Protein AF-A0AAW6EYN2-F1 (afdb_monomer)

Solvent-accessible surface area (backbone atoms only — not comparable to full-atom values): 4451 Å² total; per-residue (Å²): 137,83,90,81,76,87,72,83,59,97,49,89,47,70,68,48,43,51,52,36,50,53,50,42,40,48,74,75,57,37,64,66,74,79,49,55,89,92,62,91,76,85,85,82,82,80,82,83,70,83,77,76,80,68,83,74,77,78,79,74,79,131

Structure (mmCIF, N/CA/C/O backbone):
data_AF-A0AAW6EYN2-F1
#
_entry.id   AF-A0AAW6EYN2-F1
#
loop_
_atom_site.group_PDB
_atom_site.id
_atom_site.type_symbol
_atom_site.label_atom_id
_atom_site.label_alt_id
_atom_site.label_comp_id
_atom_site.label_asym_id
_atom_site.label_entity_id
_atom_site.label_seq_id
_atom_site.pdbx_PDB_ins_code
_atom_site.Cartn_x
_atom_site.Cartn_y
_atom_site.Cartn_z
_atom_site.occupancy
_atom_site.B_iso_or_equiv
_atom_site.auth_seq_id
_atom_site.auth_comp_id
_atom_site.auth_asym_id
_atom_site.auth_atom_id
_atom_site.pdbx_PDB_model_num
ATOM 1 N N . MET A 1 1 ? -15.709 -16.367 -2.502 1.00 67.44 1 MET A N 1
ATOM 2 C CA . MET A 1 1 ? -14.626 -15.872 -3.384 1.00 67.44 1 MET A CA 1
ATOM 3 C C . MET A 1 1 ? -14.132 -14.543 -2.836 1.00 67.44 1 MET A C 1
ATOM 5 O O . MET A 1 1 ? -14.957 -13.789 -2.337 1.00 67.44 1 MET A O 1
ATOM 9 N N . GLY A 1 2 ? -12.819 -14.301 -2.830 1.00 88.31 2 GLY A N 1
ATOM 10 C CA . GLY A 1 2 ? -12.233 -13.052 -2.325 1.00 88.31 2 GLY A CA 1
ATOM 11 C C . GLY A 1 2 ? -12.134 -11.983 -3.413 1.00 88.31 2 GLY A C 1
ATOM 12 O O . GLY A 1 2 ? -11.981 -12.324 -4.584 1.00 88.31 2 GLY A O 1
ATOM 13 N N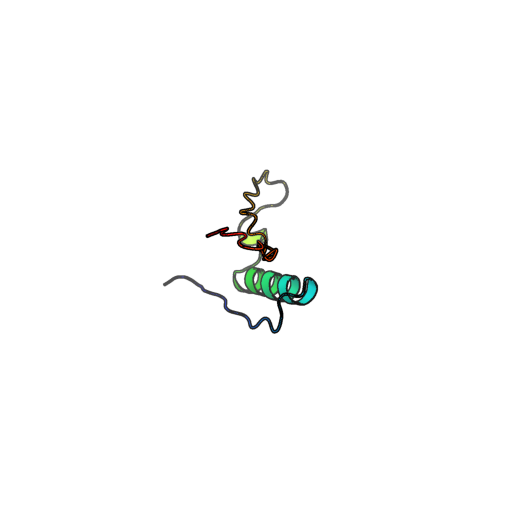 . ASN A 1 3 ? -12.208 -10.707 -3.026 1.00 89.75 3 ASN A N 1
ATOM 14 C CA . ASN A 1 3 ? -11.962 -9.591 -3.939 1.00 89.75 3 ASN A CA 1
ATOM 15 C C . ASN A 1 3 ? -10.467 -9.504 -4.261 1.00 89.75 3 ASN A C 1
ATOM 17 O O . ASN A 1 3 ? -9.633 -9.556 -3.357 1.00 89.75 3 ASN A O 1
ATOM 21 N N . VAL A 1 4 ? -10.146 -9.351 -5.542 1.00 94.81 4 VAL A N 1
ATOM 22 C CA . VAL A 1 4 ? -8.779 -9.220 -6.054 1.00 94.81 4 VAL A CA 1
ATOM 23 C C . VAL A 1 4 ? -8.730 -7.972 -6.931 1.00 94.81 4 VAL A C 1
ATOM 25 O O . VAL A 1 4 ? -9.632 -7.773 -7.742 1.00 94.81 4 VAL A O 1
ATOM 28 N N . SER A 1 5 ? -7.691 -7.148 -6.773 1.00 95.75 5 SER A N 1
ATOM 29 C CA . SER A 1 5 ? -7.366 -6.064 -7.708 1.00 95.75 5 SER A CA 1
ATOM 30 C C . SER A 1 5 ? -6.077 -6.400 -8.457 1.00 95.75 5 SER A C 1
ATOM 32 O O . SER A 1 5 ? -5.150 -6.982 -7.891 1.00 95.75 5 SER A O 1
ATOM 34 N N . ILE A 1 6 ? -6.063 -6.095 -9.755 1.00 95.62 6 ILE A N 1
ATOM 35 C CA . ILE A 1 6 ? -4.914 -6.225 -10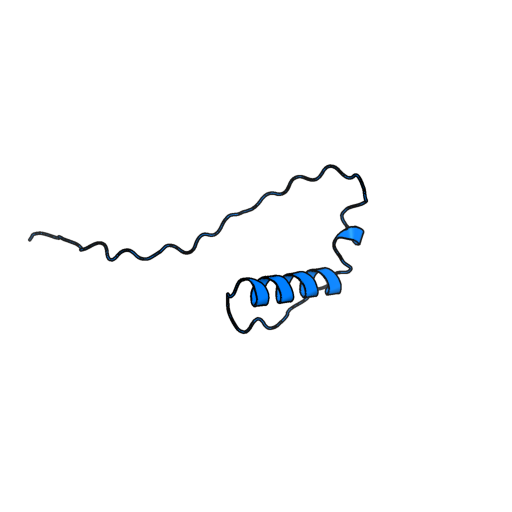.650 1.00 95.62 6 ILE A CA 1
ATOM 36 C C . ILE A 1 6 ? -4.868 -4.941 -11.478 1.00 95.62 6 ILE A C 1
ATOM 38 O O . ILE A 1 6 ? -5.869 -4.546 -12.076 1.00 95.62 6 ILE A O 1
ATOM 42 N N . ARG A 1 7 ? -3.706 -4.286 -11.520 1.00 94.69 7 ARG A N 1
ATOM 43 C CA . ARG A 1 7 ? -3.478 -3.057 -12.291 1.00 94.69 7 ARG A CA 1
ATOM 44 C C . ARG A 1 7 ? -2.201 -3.187 -13.107 1.00 94.69 7 ARG A C 1
ATOM 46 O O . ARG A 1 7 ? -1.221 -3.759 -12.632 1.00 94.69 7 ARG A O 1
ATOM 53 N N . GLU A 1 8 ? -2.223 -2.638 -14.314 1.00 95.00 8 GLU A N 1
ATOM 54 C CA . GLU A 1 8 ? -1.037 -2.528 -15.158 1.00 95.00 8 GLU A CA 1
ATOM 55 C C . GLU A 1 8 ? -0.029 -1.542 -14.544 1.00 95.00 8 GLU A C 1
ATOM 57 O O . GLU A 1 8 ? -0.403 -0.506 -13.990 1.00 95.00 8 GLU A O 1
ATOM 62 N N . CYS A 1 9 ? 1.258 -1.881 -14.630 1.00 96.12 9 CYS A N 1
ATOM 63 C CA . CYS A 1 9 ? 2.370 -1.038 -14.209 1.00 96.12 9 CYS A CA 1
ATOM 64 C C . CYS A 1 9 ? 3.470 -1.167 -15.267 1.00 96.12 9 CYS A C 1
ATOM 66 O O . CYS A 1 9 ? 4.137 -2.197 -15.352 1.00 96.12 9 CYS A O 1
ATOM 68 N N . ASN A 1 10 ? 3.595 -0.143 -16.112 1.00 92.50 10 ASN A N 1
ATOM 69 C CA . ASN A 1 10 ? 4.405 -0.199 -17.334 1.00 92.50 10 ASN A CA 1
ATOM 70 C C . ASN A 1 10 ? 5.910 -0.326 -17.066 1.00 92.50 10 ASN A C 1
ATOM 72 O O . ASN A 1 10 ? 6.655 -0.832 -17.902 1.00 92.50 10 ASN A O 1
ATOM 76 N N . ASP A 1 11 ? 6.364 0.132 -15.901 1.00 92.94 11 ASP A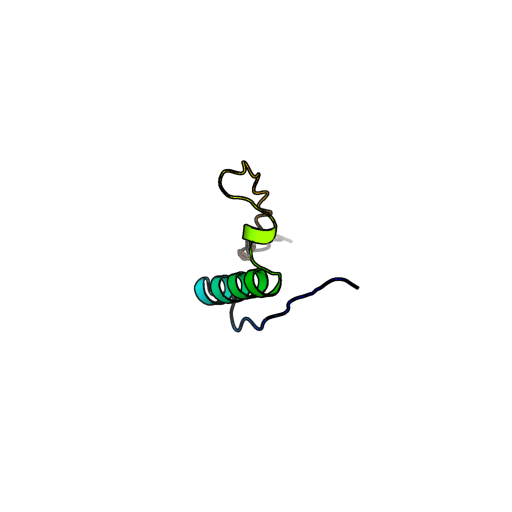 N 1
ATOM 77 C CA . ASP A 1 11 ? 7.756 0.071 -15.485 1.00 92.94 11 ASP A CA 1
ATOM 78 C C . ASP A 1 11 ? 7.883 -0.026 -13.958 1.00 92.94 11 ASP A C 1
ATOM 80 O O . ASP A 1 11 ? 6.942 0.216 -13.206 1.00 92.94 11 ASP A O 1
ATOM 84 N N . TYR A 1 12 ? 9.085 -0.372 -13.491 1.00 89.06 12 TYR A N 1
ATOM 85 C CA . TYR A 1 12 ? 9.423 -0.419 -12.064 1.00 89.06 12 TYR A CA 1
ATOM 86 C C . TYR A 1 12 ? 9.949 0.924 -11.523 1.00 89.06 12 TYR A C 1
ATOM 88 O O . TYR A 1 12 ? 10.655 0.959 -10.512 1.00 89.06 12 TYR A O 1
ATOM 96 N N . GLY A 1 13 ? 9.658 2.033 -12.206 1.00 93.12 13 GLY A N 1
ATOM 97 C CA . GLY A 1 13 ? 9.941 3.377 -11.728 1.00 93.12 13 GLY A CA 1
ATOM 98 C C . GLY A 1 13 ? 9.143 3.673 -10.462 1.00 93.12 13 GLY A C 1
ATOM 99 O O . GLY A 1 13 ? 8.014 3.215 -10.293 1.00 93.12 13 GLY A O 1
ATOM 100 N N . TYR A 1 14 ? 9.739 4.437 -9.548 1.00 91.94 14 TYR A N 1
ATOM 101 C CA . TYR A 1 14 ? 9.149 4.677 -8.231 1.00 91.94 14 TYR A CA 1
ATOM 102 C C . TYR A 1 14 ? 7.722 5.245 -8.315 1.00 91.94 14 TYR A C 1
ATOM 104 O O . TYR A 1 14 ? 6.827 4.728 -7.649 1.00 91.94 14 TYR A O 1
ATOM 112 N N . GLU A 1 15 ? 7.491 6.249 -9.165 1.00 96.56 15 GLU A N 1
ATOM 113 C CA . GLU A 1 15 ? 6.167 6.866 -9.317 1.00 96.56 15 GLU A CA 1
ATOM 114 C C . GLU A 1 15 ? 5.146 5.920 -9.966 1.00 96.56 15 GLU A C 1
ATOM 116 O O . GLU A 1 15 ? 4.020 5.823 -9.479 1.00 96.56 15 GLU A O 1
ATOM 121 N N . SER A 1 16 ? 5.540 5.159 -10.995 1.00 95.56 16 SER A N 1
ATOM 122 C CA . SER A 1 16 ? 4.684 4.157 -11.651 1.00 95.56 16 SER A CA 1
ATOM 123 C C . SER A 1 16 ? 4.230 3.077 -10.669 1.00 95.56 16 SER A C 1
ATOM 125 O O . SER A 1 16 ? 3.041 2.757 -10.578 1.00 95.56 16 SER A O 1
ATOM 127 N N . VAL A 1 17 ? 5.167 2.557 -9.871 1.00 94.69 17 VAL A N 1
ATOM 128 C CA . VAL A 1 17 ? 4.897 1.546 -8.842 1.00 94.69 17 VAL A CA 1
ATOM 129 C C . VAL A 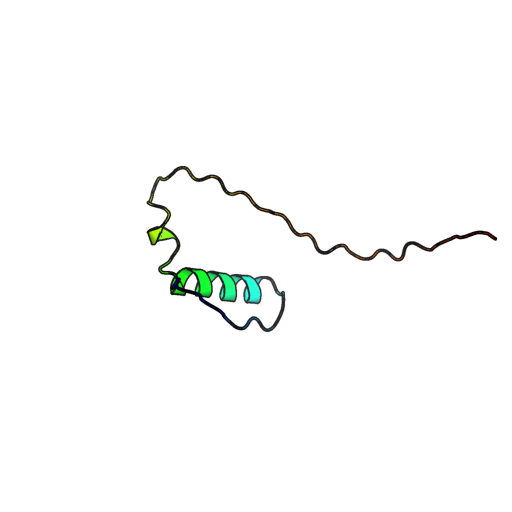1 17 ? 4.020 2.121 -7.735 1.00 94.69 17 VAL A C 1
ATOM 131 O O . VAL A 1 17 ? 3.021 1.509 -7.358 1.00 94.69 17 VAL A O 1
ATOM 134 N N . LYS A 1 18 ? 4.358 3.309 -7.223 1.00 95.44 18 LYS A N 1
ATOM 135 C CA . LYS A 1 18 ? 3.581 3.993 -6.184 1.00 95.44 18 LYS A CA 1
ATOM 136 C C . LYS A 1 18 ? 2.141 4.215 -6.636 1.00 95.44 18 LYS A C 1
ATOM 138 O O . LYS A 1 18 ? 1.225 3.879 -5.892 1.00 95.44 18 LYS A O 1
ATOM 143 N N . HIS A 1 19 ? 1.940 4.707 -7.858 1.00 96.75 19 HIS A N 1
ATOM 144 C CA . HIS A 1 19 ? 0.613 4.926 -8.424 1.00 96.75 19 HIS A CA 1
ATOM 145 C C . HIS A 1 19 ? -0.193 3.624 -8.519 1.00 96.75 19 HIS A C 1
ATOM 147 O O . HIS A 1 19 ? -1.318 3.560 -8.019 1.00 96.75 19 HIS A O 1
ATOM 153 N N . ALA A 1 20 ? 0.391 2.568 -9.097 1.00 96.75 20 ALA A N 1
ATOM 154 C CA . ALA A 1 20 ? -0.276 1.277 -9.241 1.00 96.75 20 ALA A CA 1
ATOM 155 C C . ALA A 1 20 ? -0.642 0.651 -7.881 1.00 96.75 20 ALA A C 1
ATOM 157 O O . ALA A 1 20 ? -1.746 0.124 -7.723 1.00 96.75 20 ALA A O 1
ATOM 158 N N . ILE A 1 21 ? 0.243 0.738 -6.879 1.00 94.94 21 ILE A N 1
ATOM 159 C CA . ILE A 1 21 ? -0.020 0.238 -5.520 1.00 94.94 21 ILE A CA 1
ATOM 160 C C . ILE A 1 21 ? -1.122 1.055 -4.837 1.00 94.94 21 ILE A C 1
ATOM 162 O O . ILE A 1 21 ? -2.037 0.463 -4.266 1.00 94.94 21 ILE A O 1
ATOM 166 N N . SER A 1 22 ? -1.083 2.390 -4.916 1.00 96.06 22 SER A N 1
ATOM 167 C CA . SER A 1 22 ? -2.132 3.250 -4.352 1.00 96.06 22 SER A CA 1
ATOM 168 C C . SER A 1 22 ? -3.508 2.906 -4.923 1.00 96.06 22 SER A C 1
ATOM 170 O O . SER A 1 22 ? -4.446 2.707 -4.154 1.00 96.06 22 SER A O 1
ATOM 172 N N . LYS A 1 23 ? -3.619 2.722 -6.247 1.00 96.94 23 LYS A N 1
ATOM 173 C CA . LYS A 1 23 ? -4.879 2.313 -6.887 1.00 96.94 23 LYS A CA 1
ATOM 174 C C . LYS A 1 23 ? -5.348 0.923 -6.476 1.00 96.94 23 LYS A C 1
ATOM 176 O O . LYS A 1 23 ? -6.531 0.748 -6.214 1.00 96.94 23 LYS A O 1
ATOM 181 N N . ASN A 1 24 ? -4.437 -0.040 -6.334 1.00 96.00 24 ASN A N 1
ATOM 182 C CA . ASN A 1 24 ? -4.797 -1.362 -5.813 1.00 96.00 24 ASN A CA 1
ATOM 183 C C . ASN A 1 24 ? -5.386 -1.288 -4.398 1.00 96.00 24 ASN A C 1
ATOM 185 O O . ASN A 1 24 ? -6.358 -1.978 -4.102 1.00 96.00 24 ASN A O 1
ATOM 189 N N . LEU A 1 25 ? -4.809 -0.463 -3.518 1.00 95.19 25 LEU A N 1
ATOM 190 C CA . LEU A 1 25 ? -5.331 -0.286 -2.163 1.00 95.19 25 LEU A CA 1
ATOM 191 C C . LEU A 1 25 ? -6.714 0.380 -2.180 1.00 95.19 25 LEU A C 1
ATOM 193 O O . LEU A 1 25 ? -7.606 -0.079 -1.470 1.00 95.19 25 LEU A O 1
ATOM 197 N N . GLU A 1 26 ? -6.912 1.405 -3.015 1.00 95.69 26 GLU A N 1
ATOM 198 C CA . GLU A 1 26 ? -8.215 2.059 -3.218 1.00 95.69 26 GLU A CA 1
ATOM 199 C C . GLU A 1 26 ? -9.289 1.062 -3.690 1.00 95.69 26 GLU A C 1
ATOM 201 O O . GLU A 1 26 ? -10.364 1.004 -3.097 1.00 95.69 26 GLU A O 1
ATOM 206 N N . ASP A 1 27 ? -8.985 0.210 -4.676 1.00 95.50 27 ASP A N 1
ATOM 207 C CA . ASP A 1 27 ? -9.921 -0.800 -5.202 1.00 95.50 27 ASP A CA 1
ATOM 208 C C . ASP A 1 27 ? -10.386 -1.806 -4.135 1.00 95.50 27 ASP A C 1
ATOM 210 O O . ASP A 1 27 ? -11.495 -2.341 -4.202 1.00 95.50 27 ASP A O 1
ATOM 214 N N . LEU A 1 28 ? -9.545 -2.071 -3.129 1.00 94.06 28 LEU A N 1
ATOM 215 C CA . LEU A 1 28 ? -9.860 -2.964 -2.008 1.00 94.06 28 LEU A CA 1
ATOM 216 C C . LEU A 1 28 ? -10.618 -2.255 -0.866 1.00 94.06 28 LEU A C 1
ATOM 218 O O . LEU A 1 28 ? -11.038 -2.901 0.107 1.00 94.06 28 LEU A O 1
ATOM 222 N N . GLY A 1 29 ? -10.876 -0.954 -1.021 1.00 93.19 29 GLY A N 1
ATOM 223 C CA . GLY A 1 29 ? -11.604 -0.101 -0.084 1.00 93.19 29 GLY A CA 1
ATOM 224 C C . GLY A 1 29 ? -10.714 0.781 0.790 1.00 93.19 29 GLY A C 1
ATOM 225 O O . GLY A 1 29 ? -11.172 1.205 1.846 1.00 93.19 29 GLY A O 1
ATOM 226 N N . GLY A 1 30 ? -9.467 1.019 0.383 1.00 93.62 30 GLY A N 1
ATOM 227 C CA . GLY A 1 30 ? -8.529 1.889 1.086 1.00 93.62 30 GLY A CA 1
ATOM 228 C C . GLY A 1 30 ? -7.903 1.248 2.325 1.00 93.62 30 GLY A C 1
ATOM 229 O O . GLY A 1 30 ? -8.285 0.166 2.778 1.00 93.62 30 GLY A O 1
ATOM 230 N N . LEU A 1 31 ? -6.898 1.922 2.887 1.00 91.12 31 LEU A N 1
ATOM 231 C CA . LEU A 1 31 ? -6.234 1.465 4.112 1.00 91.12 31 LEU A CA 1
ATOM 232 C C . LEU A 1 31 ? -7.096 1.729 5.349 1.00 91.12 31 LEU A C 1
ATOM 234 O O . LEU A 1 31 ? -7.066 0.944 6.293 1.00 91.12 31 LEU A O 1
ATOM 238 N N . GLU A 1 32 ? -7.894 2.793 5.330 1.00 91.75 32 GLU A N 1
ATOM 239 C CA . GLU A 1 32 ? -8.801 3.223 6.395 1.00 91.75 32 GLU A CA 1
ATOM 240 C C . GLU A 1 32 ? -9.869 2.177 6.741 1.00 91.75 32 GLU A C 1
ATOM 242 O O . GLU A 1 32 ? -10.313 2.094 7.887 1.00 91.75 32 GLU A O 1
ATOM 247 N N . LYS A 1 33 ? -10.226 1.313 5.783 1.00 92.06 33 LYS A N 1
ATOM 248 C CA . LYS A 1 33 ? -11.096 0.154 6.009 1.00 92.06 33 LYS A CA 1
ATOM 249 C C . LYS A 1 33 ? -10.485 -0.866 6.973 1.00 92.06 33 LYS A C 1
ATOM 251 O O . LYS A 1 33 ? -11.221 -1.584 7.647 1.00 92.06 33 LYS A O 1
ATOM 256 N N . TYR A 1 34 ? -9.156 -0.932 7.046 1.00 90.44 34 TYR A N 1
ATOM 257 C CA . TYR A 1 34 ? -8.412 -1.907 7.848 1.00 90.44 34 TYR A CA 1
ATOM 258 C C .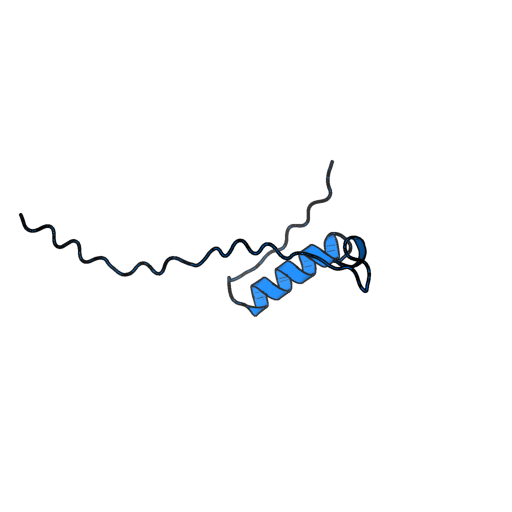 TYR A 1 34 ? -7.704 -1.275 9.052 1.00 90.44 34 TYR A C 1
ATOM 260 O O . TYR A 1 34 ? -7.548 -1.922 10.086 1.00 90.44 34 TYR A O 1
ATOM 268 N N . ILE A 1 35 ? -7.279 -0.017 8.932 1.00 93.56 35 ILE A N 1
ATOM 269 C CA . ILE A 1 35 ? -6.493 0.706 9.932 1.00 93.56 35 ILE A CA 1
ATOM 270 C C . ILE A 1 35 ? -7.269 1.953 10.349 1.00 93.56 35 ILE A C 1
ATOM 272 O O . ILE A 1 35 ? -7.391 2.911 9.590 1.00 93.56 35 ILE A O 1
ATOM 276 N N . LYS A 1 36 ? -7.769 1.965 11.587 1.00 93.50 36 LYS A N 1
ATOM 277 C CA . LYS A 1 36 ? -8.474 3.131 12.133 1.00 93.50 36 LYS A CA 1
ATOM 278 C C . LYS A 1 36 ? -7.484 4.248 12.493 1.00 93.50 36 LYS A C 1
ATOM 280 O O . LYS A 1 36 ? -6.356 3.934 12.895 1.00 93.50 36 LYS A O 1
ATOM 285 N N . PRO A 1 37 ? -7.898 5.527 12.455 1.00 92.44 37 PRO A N 1
ATOM 286 C CA . PRO A 1 37 ? -7.100 6.621 12.998 1.00 92.44 37 PRO A CA 1
ATOM 287 C C . PRO A 1 37 ? -6.617 6.312 14.420 1.00 92.44 37 PRO A C 1
ATOM 289 O O . PRO A 1 37 ? -7.346 5.715 15.211 1.00 92.44 37 PRO A O 1
ATOM 292 N N . ASN A 1 38 ? -5.384 6.710 14.736 1.00 93.69 38 ASN A N 1
ATOM 293 C CA . ASN A 1 38 ? -4.721 6.469 16.027 1.00 93.69 38 ASN A CA 1
ATOM 294 C C . ASN A 1 38 ? -4.423 4.994 16.366 1.00 93.69 38 ASN A C 1
ATOM 296 O O . ASN A 1 38 ? -4.004 4.696 17.485 1.00 93.69 38 ASN A O 1
ATOM 300 N N . SER A 1 39 ? -4.585 4.062 15.422 1.00 94.62 39 SER A N 1
ATOM 301 C CA . SER A 1 39 ? -4.160 2.674 15.630 1.00 94.62 39 SER A CA 1
ATOM 302 C C . S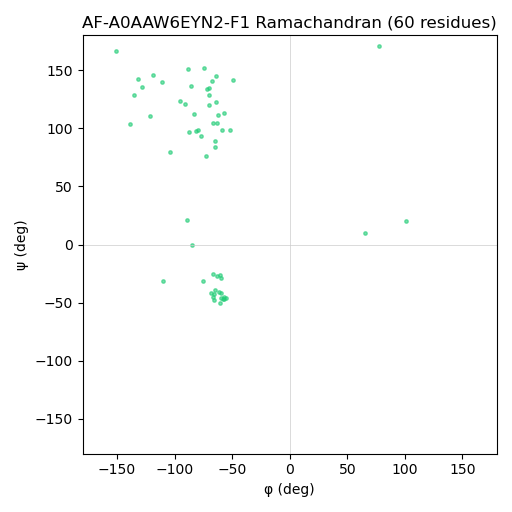ER A 1 39 ? -2.636 2.566 15.663 1.00 94.62 39 SER A C 1
ATOM 304 O O . SER A 1 39 ? -1.945 3.084 14.786 1.00 94.62 39 SER A O 1
ATOM 306 N N . LYS A 1 40 ? -2.103 1.813 16.629 1.00 95.50 40 LYS A N 1
ATOM 307 C CA . LYS A 1 40 ? -0.698 1.397 16.619 1.00 95.50 40 LYS A CA 1
ATOM 308 C C . LYS A 1 40 ? -0.558 0.150 15.747 1.00 95.50 40 LYS A C 1
ATOM 310 O O . LYS A 1 40 ? -1.063 -0.909 16.108 1.00 95.50 40 LYS A O 1
ATOM 315 N N . VAL A 1 41 ? 0.122 0.278 14.610 1.00 94.00 41 VAL A N 1
ATOM 316 C CA . VAL A 1 41 ? 0.323 -0.817 13.647 1.00 94.00 41 VAL A CA 1
ATOM 317 C C . VAL A 1 41 ? 1.805 -1.144 13.476 1.00 94.00 41 VAL A C 1
ATOM 319 O O . VAL A 1 41 ? 2.656 -0.258 13.531 1.00 94.00 41 VAL A O 1
ATOM 322 N N . LEU A 1 42 ? 2.114 -2.426 13.264 1.00 93.88 42 LEU A N 1
ATOM 323 C CA . LEU A 1 42 ? 3.451 -2.888 12.898 1.00 93.88 42 LEU A CA 1
ATOM 324 C C . LEU A 1 42 ? 3.530 -3.017 11.379 1.00 93.88 42 LEU A C 1
ATOM 326 O O . LEU A 1 42 ? 2.776 -3.779 10.777 1.00 93.88 42 LEU A O 1
ATOM 330 N N . ILE A 1 43 ? 4.489 -2.333 10.770 1.00 89.44 43 ILE A N 1
ATOM 331 C CA . ILE A 1 43 ? 4.837 -2.564 9.371 1.00 89.44 43 ILE A CA 1
ATOM 332 C C . ILE A 1 43 ? 5.936 -3.627 9.357 1.00 89.44 43 ILE A C 1
ATOM 334 O O . ILE A 1 43 ? 6.995 -3.431 9.950 1.00 89.44 43 ILE A O 1
ATOM 338 N N . LYS A 1 44 ? 5.687 -4.761 8.692 1.00 91.75 44 LYS A N 1
ATOM 339 C CA . LYS A 1 44 ? 6.677 -5.826 8.464 1.00 91.75 44 LYS A CA 1
ATOM 340 C C . LYS A 1 44 ? 7.150 -5.754 7.006 1.00 91.75 44 LYS A C 1
ATOM 342 O O . LYS A 1 44 ? 6.642 -6.509 6.175 1.00 91.75 44 LYS A O 1
ATOM 347 N N . PRO A 1 45 ? 8.075 -4.842 6.657 1.00 84.06 45 PRO A N 1
ATOM 348 C CA . PRO A 1 45 ? 8.576 -4.774 5.297 1.00 84.06 45 PRO A CA 1
ATOM 349 C C . PRO A 1 45 ? 9.437 -6.010 5.022 1.00 84.06 45 PRO A C 1
ATOM 351 O O . PRO A 1 45 ? 10.446 -6.238 5.687 1.00 84.06 45 PRO A O 1
ATOM 354 N N . ASN A 1 46 ? 9.048 -6.815 4.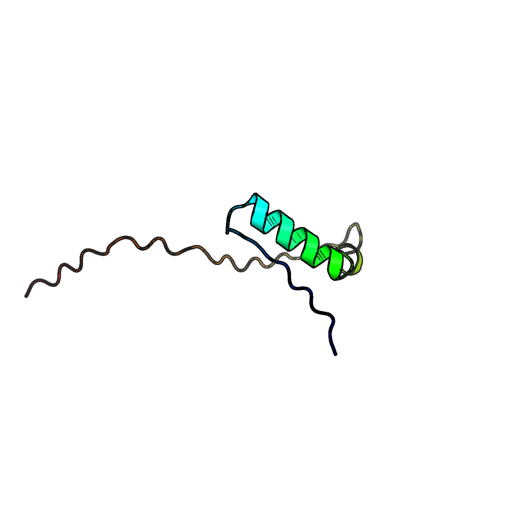034 1.00 83.50 46 ASN A N 1
ATOM 355 C CA . ASN A 1 46 ? 9.952 -7.798 3.453 1.00 83.50 46 ASN A CA 1
ATOM 356 C C . ASN A 1 46 ? 10.722 -7.103 2.326 1.00 83.50 46 ASN A C 1
ATOM 358 O O . ASN A 1 46 ? 10.197 -6.921 1.229 1.00 83.50 46 ASN A O 1
ATOM 362 N N . LEU A 1 47 ? 11.931 -6.627 2.624 1.00 74.56 47 LEU A N 1
ATOM 363 C CA . LEU A 1 47 ? 12.729 -5.848 1.680 1.00 74.56 47 LEU A CA 1
ATOM 364 C C . LEU A 1 47 ? 13.367 -6.769 0.634 1.00 74.56 47 LEU A C 1
ATOM 366 O O . LEU A 1 47 ? 14.459 -7.303 0.824 1.00 74.56 47 LEU A O 1
ATOM 370 N N . LEU A 1 48 ? 12.680 -6.940 -0.493 1.00 70.69 48 LEU A N 1
ATOM 371 C CA . LEU A 1 48 ? 13.236 -7.570 -1.686 1.00 70.69 48 LEU A CA 1
ATOM 372 C C . LEU A 1 48 ? 14.089 -6.545 -2.435 1.00 70.69 48 LEU A C 1
ATOM 374 O O . LEU A 1 48 ? 13.584 -5.702 -3.172 1.00 70.69 48 LEU A O 1
ATOM 378 N N . MET A 1 49 ? 15.402 -6.603 -2.228 1.00 69.50 49 MET A N 1
ATOM 379 C CA . MET A 1 49 ? 16.351 -5.784 -2.979 1.00 69.50 49 MET A CA 1
ATOM 380 C C . MET A 1 49 ? 16.727 -6.471 -4.292 1.00 69.50 49 MET A C 1
ATOM 382 O O . MET A 1 49 ? 17.040 -7.663 -4.315 1.00 69.50 49 MET A O 1
ATOM 386 N N . LYS A 1 50 ? 16.773 -5.699 -5.388 1.00 64.31 50 LYS A N 1
ATOM 387 C CA . LYS A 1 50 ? 17.388 -6.147 -6.642 1.00 64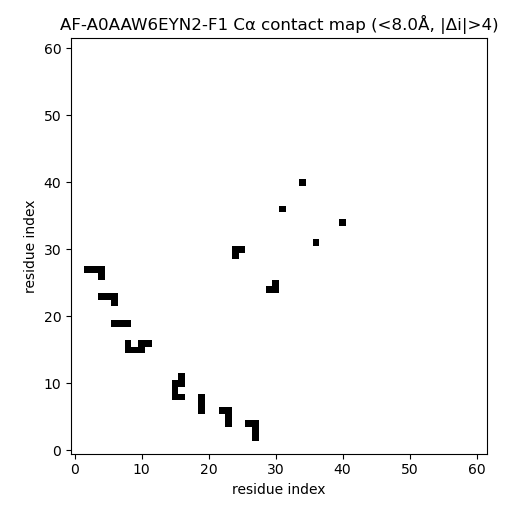.31 50 LYS A CA 1
ATOM 388 C C . LYS A 1 50 ? 18.838 -6.525 -6.345 1.00 64.31 50 LYS A C 1
ATOM 390 O O . LYS A 1 50 ? 19.656 -5.658 -6.039 1.00 64.31 50 LYS A O 1
ATOM 395 N N . LYS A 1 51 ? 19.175 -7.811 -6.464 1.00 62.81 51 LYS A N 1
ATOM 396 C CA . LYS A 1 51 ? 20.573 -8.241 -6.466 1.00 62.81 51 LYS A CA 1
ATOM 397 C C . LYS A 1 51 ? 21.224 -7.614 -7.693 1.00 62.81 51 LYS A C 1
ATOM 399 O O . LYS A 1 51 ? 20.980 -8.044 -8.819 1.00 62.81 51 LYS A O 1
ATOM 404 N N . VAL A 1 52 ? 22.029 -6.574 -7.491 1.00 63.91 52 VAL A N 1
ATOM 405 C CA . VAL A 1 52 ? 22.928 -6.105 -8.543 1.00 63.91 52 VAL A CA 1
ATOM 406 C C . VAL A 1 52 ? 23.872 -7.266 -8.822 1.00 63.91 52 VAL A C 1
ATOM 408 O O . VAL A 1 52 ? 24.666 -7.651 -7.962 1.00 63.91 52 VAL A O 1
ATOM 411 N N . LEU A 1 53 ? 23.743 -7.866 -10.003 1.00 57.62 53 LEU A N 1
ATOM 412 C CA . LEU A 1 53 ? 24.702 -8.843 -10.492 1.00 57.62 53 LEU A CA 1
ATOM 413 C C . LEU A 1 53 ? 26.027 -8.105 -10.704 1.00 57.62 53 LEU A C 1
ATOM 415 O O . LEU A 1 53 ? 26.292 -7.571 -11.777 1.00 57.62 53 LEU A O 1
ATOM 419 N N . LYS A 1 54 ? 26.873 -8.043 -9.672 1.00 50.88 54 LYS A N 1
ATOM 420 C CA . LYS A 1 54 ? 28.298 -7.819 -9.903 1.00 50.88 54 LYS A CA 1
ATOM 421 C C . LYS A 1 54 ? 28.773 -9.048 -10.670 1.00 50.88 54 LYS A C 1
ATOM 423 O O . LYS A 1 54 ? 28.572 -10.159 -10.180 1.00 50.88 54 LYS A O 1
ATOM 428 N N . LYS A 1 55 ? 29.352 -8.865 -11.864 1.00 52.00 55 LYS A N 1
ATOM 429 C CA . LYS A 1 55 ? 30.134 -9.916 -12.528 1.00 52.00 55 LYS A CA 1
ATOM 430 C C . LYS A 1 55 ? 31.162 -10.395 -11.502 1.00 52.00 55 LYS A C 1
ATOM 432 O O . LYS A 1 55 ? 32.160 -9.719 -11.279 1.00 52.00 55 LYS A O 1
ATOM 437 N N . GLN A 1 56 ? 30.892 -11.505 -10.821 1.00 51.66 56 GLN A N 1
ATOM 438 C CA . GLN A 1 56 ? 31.946 -12.242 -10.150 1.00 51.66 56 GLN A CA 1
ATOM 439 C C . GLN A 1 56 ? 32.787 -12.773 -11.296 1.00 51.66 56 GLN A C 1
ATOM 441 O O . GLN A 1 56 ? 32.345 -13.630 -12.058 1.00 51.66 56 GLN A O 1
ATOM 446 N N . GLN A 1 57 ? 33.941 -12.150 -11.501 1.00 49.56 57 GLN A N 1
ATOM 447 C CA . GLN A 1 57 ? 34.986 -12.701 -12.334 1.00 49.56 57 GLN A CA 1
ATOM 448 C C . GLN A 1 57 ? 35.326 -14.049 -11.700 1.00 49.56 57 GLN A C 1
ATOM 450 O O . GLN A 1 57 ? 35.976 -14.106 -10.660 1.00 49.56 57 GLN A O 1
ATOM 455 N N . LEU A 1 58 ? 34.760 -15.117 -12.262 1.00 54.00 58 LEU A N 1
ATOM 456 C CA . LEU A 1 58 ? 35.096 -16.492 -11.934 1.00 54.00 58 LEU A CA 1
ATOM 457 C C . LEU 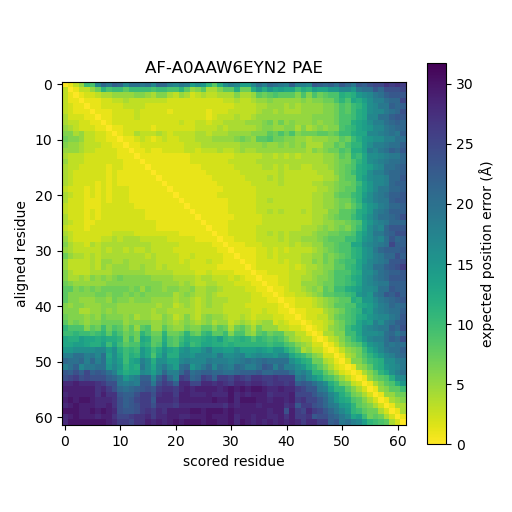A 1 58 ? 36.550 -16.688 -12.369 1.00 54.00 58 LEU A C 1
ATOM 459 O O . LEU A 1 58 ? 36.825 -17.125 -13.481 1.00 54.00 58 LEU A O 1
ATOM 463 N N . LEU A 1 59 ? 37.487 -16.293 -11.507 1.00 48.34 59 LEU A N 1
ATOM 464 C CA . LEU A 1 59 ? 38.861 -16.769 -11.552 1.00 48.34 59 LEU A CA 1
ATOM 465 C C . LEU A 1 59 ? 38.835 -18.211 -11.047 1.00 48.34 59 LEU A C 1
ATOM 467 O O . LEU A 1 59 ? 39.175 -18.495 -9.904 1.00 48.34 59 LEU A O 1
ATOM 471 N N . ILE A 1 60 ? 38.367 -19.114 -11.904 1.00 46.75 60 ILE A N 1
ATOM 472 C CA . ILE A 1 60 ? 38.736 -20.518 -11.805 1.00 46.75 60 ILE A CA 1
ATOM 473 C C . ILE A 1 60 ? 40.101 -20.585 -12.489 1.00 46.75 60 ILE A C 1
ATOM 475 O O . ILE A 1 60 ? 40.189 -20.539 -13.716 1.00 46.75 60 ILE A O 1
ATOM 479 N N . GLN A 1 61 ? 41.167 -20.551 -11.689 1.00 40.41 61 GLN A N 1
ATOM 480 C CA . GLN A 1 61 ? 42.475 -20.990 -12.160 1.00 40.41 61 GLN A CA 1
ATOM 481 C C . GLN A 1 61 ? 42.405 -22.512 -12.317 1.00 40.41 61 GLN A C 1
ATOM 483 O O . GLN A 1 61 ? 41.901 -23.192 -11.421 1.00 40.41 61 GLN A O 1
ATOM 488 N N . TRP A 1 62 ? 42.809 -22.982 -13.497 1.00 46.94 62 TRP A N 1
ATOM 489 C CA . TRP A 1 62 ? 42.952 -24.396 -13.841 1.00 46.94 62 TRP A CA 1
ATOM 490 C C . TRP A 1 62 ? 44.065 -25.055 -13.031 1.00 46.94 62 TRP A C 1
ATOM 492 O O . TRP A 1 62 ? 45.070 -24.357 -12.762 1.00 46.94 62 TRP A O 1
#

Sequence (62 aa):
MGNVSIRECNDYGYESVKHAISKNLEDLGGLEKYIKPNSKVLIKPNLLMKKVLKKQQLLIQW

Radius of gyration: 19.28 Å; Cα contacts (8 Å, |Δi|>4): 22; chains: 1; bounding box: 58×31×34 Å

Secondary structure (DSSP, 8-state):
---------S---HHHHHHHHHHHHHHTT-STTTS-TT------------------------

pLDDT: mean 83.44, std 17.14, range [40.41, 96.94]

Foldseek 3Di:
DDDFDDDDQPDPDPVSVVVRVQVRCVSNPHCCVPAPPPDDDDDDDPDDDDPPPDPPPPPPDD

Mean predicted aligned error: 9.38 Å